Protein AF-C6LIP5-F1 (afdb_monomer_lite)

Foldseek 3Di:
DDDDDDDDDDDPPDDPPDDPQADPVRHGHPVRCCVCLVDPNSDDPVVNCVVPPDDDPVRDDPVRVVVVVVVVVVVVVCCVVPVDQDLVNVLVVQLVVVVVVDDDDPVVVVVNVVSNVVSVVVSVVPDD

Sequence (128 aa):
MEGDVLYHHGIKGQKWGIRRFQNKDGSLTAAGRKRRGEGADGGIHPDYQSAHGRKSIKSMSDSELRRRNDRLRMEREYAKLTARQSKGKKIIKTVIATAGTITAAESAYKTYSRVITKALDKIGNLKI

Secondary structure (DSSP, 8-state):
--------PPPTTPPTT--TTB-TTSPBPHHHHHHHT-STT-PPPHHHHHHHS---GGG--HHHHHHHHHHHHHHHHHHHHH----HHHHHHHHHHHHHHH----TTHHHHHHHHHHHHHHHHHTS--

Organism: NCBI:txid478749

pLDDT: mean 73.71, std 13.83, range [42.22, 96.69]

Structure (mmCIF, N/CA/C/O backbone):
data_AF-C6LIP5-F1
#
_entry.id   AF-C6LIP5-F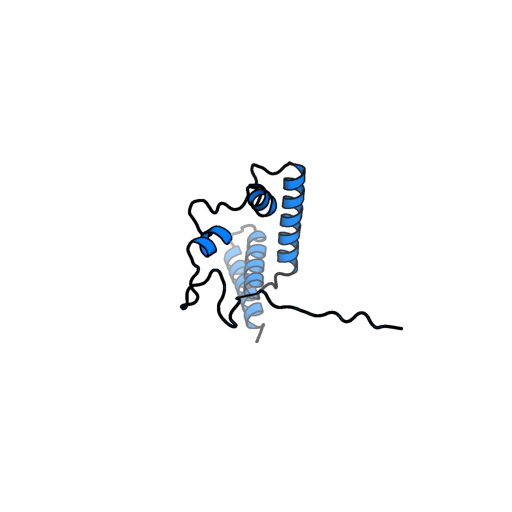1
#
loop_
_atom_site.group_PDB
_atom_site.id
_atom_site.type_symbol
_atom_site.label_atom_id
_atom_site.label_alt_id
_atom_site.label_comp_id
_atom_site.label_asym_id
_atom_site.label_entity_id
_atom_site.label_seq_id
_atom_site.pdbx_PDB_ins_code
_atom_site.Cartn_x
_atom_site.Cartn_y
_atom_site.Cartn_z
_atom_site.occupancy
_atom_site.B_iso_or_equiv
_atom_site.auth_seq_id
_atom_site.auth_comp_id
_atom_site.auth_asym_id
_atom_site.auth_atom_id
_atom_site.pdbx_PDB_model_num
ATOM 1 N N . MET A 1 1 ? -20.173 -3.008 -59.301 1.00 49.31 1 MET A N 1
ATOM 2 C CA . MET A 1 1 ? -19.563 -2.887 -57.962 1.00 49.31 1 MET A CA 1
ATOM 3 C C . MET A 1 1 ? -18.665 -4.089 -57.790 1.00 49.31 1 MET A C 1
ATOM 5 O O . MET A 1 1 ? -19.158 -5.174 -57.519 1.00 49.31 1 MET A O 1
ATOM 9 N N . GLU A 1 2 ? -17.386 -3.917 -58.093 1.00 59.03 2 GLU A N 1
ATOM 10 C CA . GLU A 1 2 ? -16.377 -4.963 -57.941 1.00 59.03 2 GLU A CA 1
ATOM 11 C C . GLU A 1 2 ? -15.926 -4.926 -56.478 1.00 59.03 2 GLU A C 1
ATOM 13 O O . GLU A 1 2 ? -15.515 -3.879 -55.979 1.00 59.03 2 GLU A O 1
ATOM 18 N N . GLY A 1 3 ? -16.192 -6.007 -55.746 1.00 65.50 3 GLY A N 1
ATOM 19 C CA . GLY A 1 3 ? -15.950 -6.075 -54.309 1.00 65.50 3 GLY A CA 1
ATOM 20 C C . GLY A 1 3 ? -14.471 -6.301 -54.038 1.00 65.50 3 GLY A C 1
ATOM 21 O O . GLY A 1 3 ? -13.922 -7.315 -54.462 1.00 65.50 3 GLY A O 1
ATOM 22 N N . ASP A 1 4 ? -13.846 -5.374 -53.321 1.00 74.00 4 ASP A N 1
ATOM 23 C CA . ASP A 1 4 ? -12.455 -5.496 -52.896 1.00 74.00 4 ASP A CA 1
ATOM 24 C C . ASP A 1 4 ? -12.343 -6.650 -51.884 1.00 74.00 4 ASP A C 1
ATOM 26 O O . ASP A 1 4 ? -12.819 -6.570 -50.748 1.00 74.00 4 ASP A O 1
ATOM 30 N N . VAL A 1 5 ? -11.787 -7.780 -52.322 1.00 76.50 5 VAL A N 1
ATOM 31 C CA . VAL A 1 5 ? -11.636 -8.988 -51.501 1.00 76.50 5 VAL A CA 1
ATOM 32 C C . VAL A 1 5 ? -10.300 -8.960 -50.766 1.00 76.50 5 VAL A C 1
ATOM 34 O O . VAL A 1 5 ? -9.227 -8.931 -51.368 1.00 76.50 5 VAL A O 1
ATOM 37 N N . LEU A 1 6 ? -10.362 -9.014 -49.434 1.00 81.06 6 LEU A N 1
ATOM 38 C CA . LEU A 1 6 ? -9.187 -9.054 -48.570 1.00 81.06 6 LEU A CA 1
ATOM 39 C C . LEU A 1 6 ? -8.592 -10.471 -48.534 1.00 81.06 6 LEU A C 1
ATOM 41 O O . LEU A 1 6 ? -9.083 -11.349 -47.824 1.00 81.06 6 LEU A O 1
ATOM 45 N N . TYR A 1 7 ? -7.506 -10.695 -49.275 1.00 79.75 7 TYR A N 1
ATOM 46 C CA . TYR A 1 7 ? -6.752 -11.949 -49.223 1.00 79.75 7 TYR A CA 1
ATOM 47 C C . TYR A 1 7 ? -5.675 -11.916 -48.133 1.00 79.75 7 TYR A C 1
ATOM 49 O O . TYR A 1 7 ? -4.771 -11.078 -48.145 1.00 79.75 7 TYR A O 1
ATOM 57 N N . HIS A 1 8 ? -5.711 -12.891 -47.222 1.00 71.69 8 HIS A N 1
ATOM 58 C CA . HIS A 1 8 ? -4.658 -13.095 -46.229 1.00 71.69 8 HIS A CA 1
ATOM 59 C C . HIS A 1 8 ? -3.639 -14.122 -46.727 1.00 71.69 8 HIS A C 1
ATOM 61 O O . HIS A 1 8 ? -3.930 -15.311 -46.836 1.00 71.69 8 HIS A O 1
ATOM 67 N N . HIS A 1 9 ? -2.418 -13.668 -46.997 1.00 80.12 9 HIS A N 1
ATOM 68 C CA . HIS A 1 9 ? -1.282 -14.536 -47.280 1.00 80.12 9 HIS A CA 1
ATOM 69 C C . HIS A 1 9 ? -0.490 -14.795 -45.994 1.00 80.12 9 HIS A C 1
ATOM 71 O O . HIS A 1 9 ? -0.194 -13.886 -45.219 1.00 80.12 9 HIS A O 1
ATOM 77 N N . GLY A 1 10 ? -0.151 -16.062 -45.755 1.00 77.06 10 GLY A N 1
ATOM 78 C CA . GLY A 1 10 ? 0.738 -16.437 -44.659 1.00 77.06 10 GLY A CA 1
ATOM 79 C C . GLY A 1 10 ? 2.180 -15.980 -44.903 1.00 77.06 10 GLY A C 1
ATOM 80 O O . GLY A 1 10 ? 2.572 -15.618 -46.012 1.00 77.06 10 GLY A O 1
ATOM 81 N N . ILE A 1 11 ? 3.011 -16.046 -43.864 1.00 76.19 11 ILE A N 1
ATOM 82 C CA . ILE A 1 11 ? 4.447 -15.767 -43.988 1.00 76.19 11 ILE A CA 1
ATOM 83 C C . ILE A 1 11 ? 5.102 -16.912 -44.773 1.00 76.19 11 ILE A C 1
ATOM 85 O O . ILE A 1 11 ? 5.096 -18.063 -44.328 1.00 76.19 11 ILE A O 1
ATOM 89 N N . LYS A 1 12 ? 5.685 -16.600 -45.936 1.00 79.12 12 LYS A N 1
ATOM 90 C CA . LYS A 1 12 ? 6.366 -17.576 -46.801 1.00 79.12 12 LYS A CA 1
ATOM 91 C C . LYS A 1 12 ? 7.439 -18.340 -46.006 1.00 79.12 12 LYS A C 1
ATOM 93 O O . LYS A 1 12 ? 8.353 -17.735 -45.453 1.00 79.12 12 LYS A O 1
ATOM 98 N N . GLY A 1 13 ? 7.312 -19.668 -45.939 1.00 73.88 13 GLY A N 1
ATOM 99 C CA . GLY A 1 13 ? 8.238 -20.560 -45.221 1.00 73.88 13 GLY A CA 1
ATOM 100 C C . GLY A 1 13 ? 7.893 -20.846 -43.750 1.00 73.88 13 GLY A C 1
ATOM 101 O O . GLY A 1 13 ? 8.605 -21.613 -43.100 1.00 73.88 13 GLY A O 1
ATOM 102 N N . GLN A 1 14 ? 6.807 -20.284 -43.212 1.00 78.56 14 GLN A N 1
ATOM 103 C CA . GLN A 1 14 ? 6.362 -20.544 -41.841 1.00 78.56 14 GLN A CA 1
ATOM 104 C C . GLN A 1 14 ? 5.619 -21.889 -41.745 1.00 78.56 14 GLN A C 1
ATOM 106 O O . GLN A 1 14 ? 4.588 -22.090 -42.383 1.00 78.56 14 GLN A O 1
ATOM 111 N N . LYS A 1 15 ? 6.122 -22.811 -40.915 1.00 74.94 15 LYS A N 1
ATOM 112 C CA . LYS A 1 15 ? 5.466 -24.099 -40.627 1.00 74.94 15 LYS A CA 1
ATOM 113 C C . LYS A 1 15 ? 4.462 -23.941 -39.480 1.00 74.94 15 LYS A C 1
ATOM 115 O O . LYS A 1 15 ? 4.745 -23.245 -38.500 1.00 74.94 15 LYS A O 1
ATOM 120 N N . TRP A 1 16 ? 3.303 -24.593 -39.589 1.00 74.25 16 TRP A N 1
ATOM 121 C CA . TRP A 1 16 ? 2.313 -24.651 -38.508 1.00 74.25 16 TRP A CA 1
ATOM 122 C C . TRP A 1 16 ? 2.933 -25.295 -37.260 1.00 74.25 16 TRP A C 1
ATOM 124 O O . TRP A 1 16 ? 3.698 -26.250 -37.361 1.00 74.25 16 TRP A O 1
ATOM 134 N N . GLY A 1 17 ? 2.651 -24.738 -36.082 1.00 74.38 17 GLY A N 1
ATOM 135 C CA . GLY A 1 17 ? 3.147 -25.255 -34.800 1.00 74.38 17 GLY A CA 1
ATOM 136 C C . GLY A 1 17 ? 4.619 -24.963 -34.465 1.00 74.38 17 GLY A C 1
ATOM 137 O O . GLY A 1 17 ? 5.009 -25.161 -33.319 1.00 74.38 17 GLY A O 1
ATOM 138 N N . ILE A 1 18 ? 5.437 -24.442 -35.392 1.00 74.62 18 ILE A N 1
ATOM 139 C CA . ILE A 1 18 ? 6.860 -24.141 -35.136 1.00 74.62 18 ILE A CA 1
ATOM 140 C C . ILE A 1 18 ? 7.052 -22.639 -34.928 1.00 74.62 18 ILE A C 1
ATOM 142 O O . ILE A 1 18 ? 6.893 -21.849 -35.857 1.00 74.62 18 ILE A O 1
ATOM 146 N N . ARG A 1 19 ? 7.438 -22.211 -33.722 1.00 82.25 19 ARG A N 1
ATOM 147 C CA . ARG A 1 19 ? 7.717 -20.790 -33.456 1.00 82.25 19 ARG A CA 1
ATOM 148 C C . ARG A 1 19 ? 9.158 -20.437 -33.830 1.00 82.25 19 ARG A C 1
ATOM 150 O O . ARG A 1 19 ? 10.091 -21.121 -33.434 1.00 82.25 19 ARG A O 1
ATOM 157 N N . ARG A 1 20 ? 9.350 -19.308 -34.528 1.00 80.31 20 ARG A N 1
ATOM 158 C CA . ARG A 1 20 ? 10.654 -18.843 -35.064 1.00 80.31 20 ARG A CA 1
ATOM 159 C C . ARG A 1 20 ? 11.778 -18.672 -34.029 1.00 80.31 20 ARG A C 1
ATOM 161 O O . ARG A 1 20 ? 12.941 -18.632 -34.410 1.00 80.31 20 ARG A O 1
ATOM 168 N N . PHE A 1 21 ? 11.446 -18.539 -32.745 1.00 86.69 21 PHE A N 1
ATOM 169 C CA . PHE A 1 21 ? 12.412 -18.316 -31.662 1.00 86.69 21 PHE A CA 1
ATOM 170 C C . PHE A 1 21 ? 12.273 -19.321 -30.515 1.00 86.69 21 PHE A C 1
ATOM 172 O O . PHE A 1 21 ? 12.682 -19.031 -29.391 1.00 86.69 21 PHE A O 1
ATOM 179 N N . GLN A 1 22 ? 11.677 -20.481 -30.790 1.00 87.94 22 GLN A N 1
ATOM 180 C CA . GLN A 1 22 ? 11.600 -21.583 -29.840 1.00 87.94 22 GLN A CA 1
ATOM 181 C C . GLN A 1 22 ? 12.257 -22.827 -30.425 1.00 87.94 22 GLN A C 1
ATOM 183 O O . GLN A 1 22 ? 12.172 -23.091 -31.624 1.00 87.94 22 GLN A O 1
ATOM 188 N N . ASN A 1 23 ? 12.922 -23.570 -29.556 1.00 84.75 23 ASN A N 1
ATOM 189 C CA . ASN A 1 23 ? 13.398 -24.914 -29.812 1.00 84.75 23 ASN A CA 1
ATOM 190 C C . ASN A 1 23 ? 12.199 -25.883 -29.855 1.00 84.75 23 ASN A C 1
ATOM 192 O O . ASN A 1 23 ? 11.079 -25.543 -29.467 1.00 84.75 23 ASN A O 1
ATOM 196 N N . LYS A 1 24 ? 12.423 -27.112 -30.335 1.00 81.88 24 LYS A N 1
ATOM 197 C CA . LYS A 1 24 ? 11.368 -28.137 -30.469 1.00 81.88 24 LYS A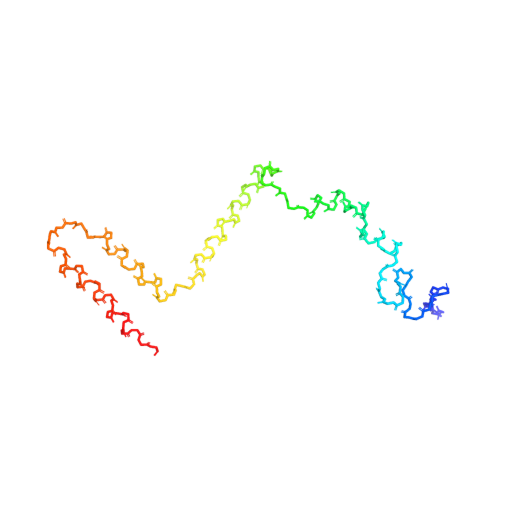 CA 1
ATOM 198 C C . LYS A 1 24 ? 10.736 -28.537 -29.126 1.00 81.88 24 LYS A C 1
ATOM 200 O O . LYS A 1 24 ? 9.590 -28.966 -29.099 1.00 81.88 24 LYS A O 1
ATOM 205 N N . ASP A 1 25 ? 11.475 -28.370 -28.036 1.00 84.69 25 ASP A N 1
ATOM 206 C CA . ASP A 1 25 ? 11.038 -28.586 -26.652 1.00 84.69 25 ASP A CA 1
ATOM 207 C C . ASP A 1 25 ? 10.223 -27.406 -26.072 1.00 84.69 25 ASP A C 1
ATOM 209 O O . ASP A 1 25 ? 9.783 -27.463 -24.928 1.00 84.69 25 ASP A O 1
ATOM 213 N N . GLY A 1 26 ? 10.022 -26.328 -26.841 1.00 81.50 26 GLY A N 1
ATOM 214 C CA . GLY A 1 26 ? 9.314 -25.119 -26.413 1.00 81.50 26 GLY A CA 1
ATOM 215 C C . GLY A 1 26 ? 10.181 -24.092 -25.675 1.00 81.50 26 GLY A C 1
ATOM 216 O O . GLY A 1 26 ? 9.718 -22.972 -25.441 1.00 81.50 26 GLY A O 1
ATOM 217 N N . SER A 1 27 ? 11.439 -24.417 -25.355 1.00 86.12 27 SER A N 1
ATOM 218 C CA . SER A 1 27 ? 12.390 -23.465 -24.773 1.00 86.12 27 SER A CA 1
ATOM 219 C C . SER A 1 27 ? 12.777 -22.378 -25.783 1.00 86.12 27 SER A C 1
ATOM 221 O O . SER A 1 27 ? 12.641 -22.549 -26.994 1.00 86.12 27 SER A O 1
ATOM 223 N N . LEU A 1 28 ? 13.238 -21.215 -25.317 1.00 86.31 28 LEU A N 1
ATOM 224 C CA . LEU A 1 28 ? 13.621 -20.116 -26.208 1.00 86.31 28 LEU A CA 1
ATOM 225 C C . LEU A 1 28 ? 15.008 -20.343 -26.817 1.00 86.31 28 LEU A C 1
ATOM 227 O O . LEU A 1 28 ? 15.961 -20.700 -26.124 1.00 86.31 28 LEU A O 1
ATOM 231 N N . THR A 1 29 ? 15.153 -20.028 -28.105 1.00 88.56 29 THR A N 1
ATOM 232 C CA . THR A 1 29 ? 16.479 -19.954 -28.736 1.00 88.56 29 THR A CA 1
ATOM 233 C C . THR A 1 29 ? 17.289 -18.804 -28.127 1.00 88.56 29 THR A C 1
ATOM 235 O O . THR A 1 29 ? 16.732 -17.889 -27.518 1.00 88.56 29 THR A O 1
ATOM 238 N N . ALA A 1 30 ? 18.613 -18.778 -28.313 1.00 83.69 30 ALA A N 1
ATOM 239 C CA . ALA A 1 30 ? 19.446 -17.657 -27.852 1.00 83.69 30 ALA A CA 1
ATOM 240 C C . ALA A 1 30 ? 18.962 -16.297 -28.403 1.00 83.69 30 ALA A C 1
ATOM 242 O O . ALA A 1 30 ? 18.865 -15.319 -27.662 1.00 83.69 30 ALA A O 1
ATOM 243 N N . ALA A 1 31 ? 18.555 -16.256 -29.677 1.00 82.38 31 ALA A N 1
ATOM 244 C CA . ALA A 1 31 ? 17.932 -15.080 -30.283 1.00 82.38 31 ALA A CA 1
ATOM 245 C C . ALA A 1 31 ? 16.557 -14.752 -29.667 1.00 82.38 31 ALA A C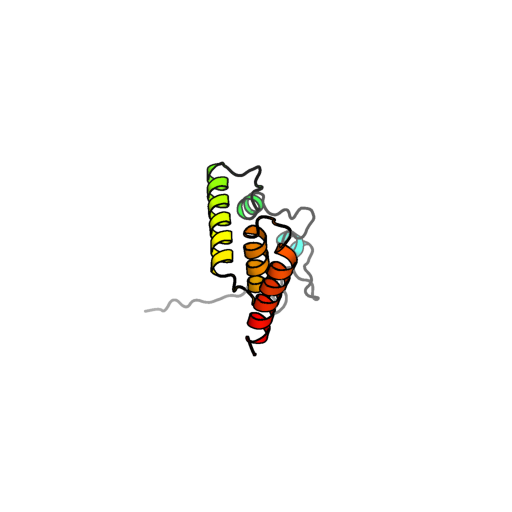 1
ATOM 247 O O . ALA A 1 31 ? 16.218 -13.579 -29.510 1.00 82.38 31 ALA A O 1
ATOM 248 N N . GLY A 1 32 ? 15.776 -15.773 -29.293 1.00 84.19 32 GLY A N 1
ATOM 249 C CA . GLY A 1 32 ? 14.508 -15.619 -28.577 1.00 84.19 32 GLY A CA 1
ATOM 250 C C . GLY A 1 32 ? 14.671 -15.013 -27.189 1.00 84.19 32 GLY A C 1
ATOM 251 O O . GLY A 1 32 ? 13.958 -14.067 -26.857 1.00 84.19 32 GLY A O 1
ATOM 252 N N . ARG A 1 33 ? 15.655 -15.491 -26.421 1.00 83.06 33 ARG A N 1
ATOM 253 C CA . ARG A 1 33 ? 16.015 -14.926 -25.113 1.00 83.06 33 ARG A CA 1
ATOM 254 C C . ARG A 1 33 ? 16.460 -13.473 -25.239 1.00 83.06 33 ARG A C 1
ATOM 256 O O . ARG A 1 33 ? 15.931 -12.617 -24.539 1.00 83.06 33 ARG A O 1
ATOM 263 N N . LYS A 1 34 ? 17.330 -13.161 -26.209 1.00 80.50 34 LYS A N 1
ATOM 264 C CA . LYS A 1 34 ? 17.775 -11.781 -26.472 1.00 80.50 34 LYS A CA 1
ATOM 265 C C . LYS A 1 34 ? 16.607 -10.849 -26.814 1.00 80.50 34 LYS A C 1
ATOM 267 O O . LYS A 1 34 ? 16.554 -9.732 -26.320 1.00 80.50 34 LYS A O 1
ATOM 272 N N . ARG A 1 35 ? 15.640 -11.313 -27.615 1.00 75.69 35 ARG A N 1
ATOM 273 C CA . ARG A 1 35 ? 14.430 -10.538 -27.951 1.00 75.69 35 ARG A CA 1
ATOM 274 C C . ARG A 1 35 ? 13.484 -10.325 -26.773 1.00 75.69 35 ARG A C 1
ATOM 276 O O . ARG A 1 35 ? 12.810 -9.304 -26.746 1.00 75.69 35 ARG A O 1
ATOM 283 N N . ARG A 1 36 ? 13.402 -11.275 -25.838 1.00 77.31 36 ARG A N 1
ATOM 284 C CA . ARG A 1 36 ? 12.596 -11.130 -24.615 1.00 77.31 36 ARG A CA 1
ATOM 285 C C . ARG A 1 36 ? 13.285 -10.333 -23.508 1.00 77.31 36 ARG A C 1
ATOM 287 O O . ARG A 1 36 ? 12.647 -10.061 -22.500 1.00 77.31 36 ARG A O 1
ATOM 294 N N . GLY A 1 37 ? 14.552 -9.963 -23.687 1.00 70.62 37 GLY A N 1
ATOM 295 C CA . GLY A 1 37 ? 15.347 -9.343 -22.627 1.00 70.62 37 GLY A CA 1
ATOM 296 C C . GLY A 1 37 ? 15.790 -10.336 -21.545 1.00 70.62 37 GLY A C 1
ATOM 297 O O . GLY A 1 37 ? 16.193 -9.931 -20.468 1.00 70.62 37 GLY A O 1
ATOM 298 N N . GLU A 1 38 ? 15.753 -11.643 -21.814 1.00 66.38 38 GLU A N 1
ATOM 299 C CA . GLU A 1 38 ? 16.148 -12.702 -20.868 1.00 66.38 38 GLU A CA 1
ATOM 300 C C . GLU A 1 38 ? 17.654 -13.045 -20.978 1.00 66.38 38 GLU A C 1
A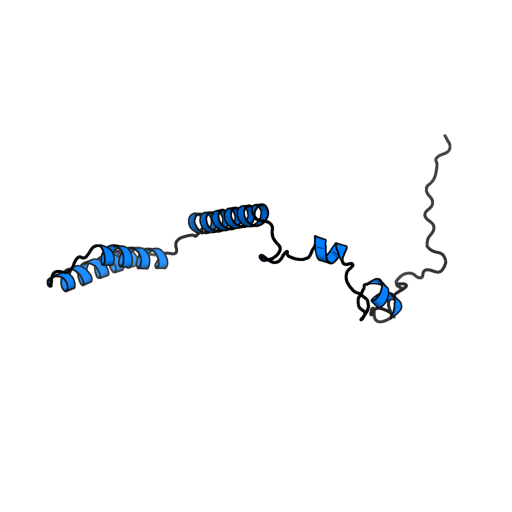TOM 302 O O . GLU A 1 38 ? 18.048 -14.212 -20.989 1.00 66.38 38 GLU A O 1
ATOM 307 N N . GLY A 1 39 ? 18.515 -12.033 -21.127 1.00 61.72 39 GLY A N 1
ATOM 308 C CA . GLY A 1 39 ? 19.976 -12.175 -21.224 1.00 61.72 39 GLY A CA 1
ATOM 309 C C . GLY A 1 39 ? 20.712 -11.136 -20.372 1.00 61.72 39 GLY A C 1
ATOM 310 O O . GLY A 1 39 ? 20.083 -10.204 -19.884 1.00 61.72 39 GLY A O 1
ATOM 311 N N . ALA A 1 40 ? 22.034 -11.276 -20.208 1.00 56.03 40 ALA A N 1
ATOM 312 C CA . ALA A 1 40 ? 22.860 -10.369 -19.390 1.00 56.03 40 ALA A CA 1
ATOM 313 C C . ALA A 1 40 ? 22.742 -8.885 -19.805 1.00 56.03 40 ALA A C 1
ATOM 315 O O . ALA A 1 40 ? 22.787 -8.001 -18.957 1.00 56.03 40 ALA A O 1
ATOM 316 N N . ASP A 1 41 ? 22.488 -8.637 -21.094 1.00 56.88 41 ASP A N 1
ATOM 317 C CA . ASP A 1 41 ? 22.325 -7.302 -21.689 1.00 56.88 41 ASP A CA 1
ATOM 318 C C . ASP A 1 41 ? 20.841 -6.927 -21.887 1.00 56.88 41 ASP A C 1
ATOM 320 O O . ASP A 1 41 ? 20.511 -5.890 -22.459 1.00 56.88 41 ASP A O 1
ATOM 324 N N . GLY A 1 42 ? 19.922 -7.794 -21.447 1.00 56.09 42 GLY A N 1
ATOM 325 C CA . GLY A 1 42 ? 18.468 -7.657 -21.553 1.00 56.09 42 GLY A CA 1
ATOM 326 C C . GLY A 1 42 ? 17.879 -6.716 -20.506 1.00 56.09 42 GLY A C 1
ATOM 327 O O . GLY A 1 42 ? 16.835 -6.994 -19.921 1.00 56.09 42 GLY A O 1
ATOM 328 N N . GLY A 1 43 ? 18.568 -5.609 -20.241 1.00 64.12 43 GLY A N 1
ATOM 329 C CA . GLY A 1 43 ? 18.082 -4.583 -19.338 1.00 64.12 43 GLY A CA 1
ATOM 330 C C . GLY A 1 43 ? 16.750 -4.037 -19.839 1.00 64.12 43 GLY A C 1
ATOM 331 O O . GLY A 1 43 ? 16.623 -3.605 -20.984 1.00 64.12 43 GLY A O 1
ATOM 332 N N . ILE A 1 44 ? 15.747 -4.046 -18.966 1.00 66.69 44 ILE A N 1
ATOM 333 C CA . ILE A 1 44 ? 14.516 -3.281 -19.155 1.00 66.69 44 ILE A CA 1
ATOM 334 C C . ILE A 1 44 ? 14.9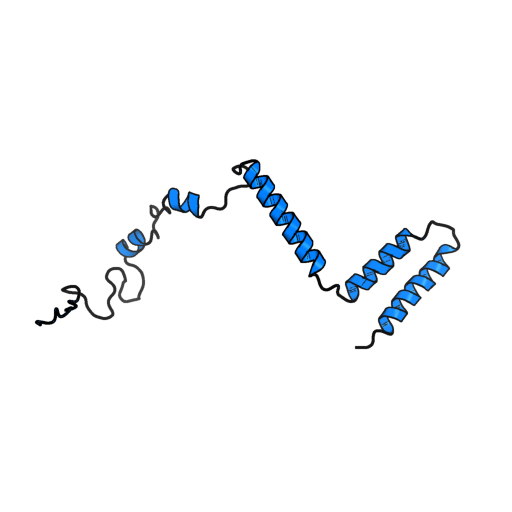25 -1.841 -19.492 1.00 66.69 44 ILE A C 1
ATOM 336 O O . ILE A 1 44 ? 15.702 -1.257 -18.733 1.00 66.69 44 ILE A O 1
ATOM 340 N N . HIS A 1 45 ? 14.425 -1.287 -20.605 1.00 72.50 45 HIS A N 1
ATOM 341 C CA . HIS A 1 45 ? 14.757 0.076 -21.037 1.00 72.50 45 HIS A CA 1
ATOM 342 C C . HIS A 1 45 ? 14.598 1.052 -19.854 1.00 72.50 45 HIS A C 1
ATOM 344 O O . HIS A 1 45 ? 13.605 0.935 -19.126 1.00 72.50 45 HIS A O 1
ATOM 350 N N . PRO A 1 46 ? 15.533 1.992 -19.626 1.00 72.12 46 PRO A N 1
ATOM 351 C CA . PRO A 1 46 ? 15.481 2.909 -18.484 1.00 72.12 46 PRO A CA 1
ATOM 352 C C . PRO A 1 46 ? 14.136 3.639 -18.370 1.00 72.12 46 PRO A C 1
ATOM 354 O O . PRO A 1 46 ? 13.625 3.812 -17.263 1.00 72.12 46 PRO A O 1
ATOM 357 N N . ASP A 1 47 ? 13.497 3.964 -19.494 1.00 76.88 47 ASP A N 1
ATOM 358 C CA . ASP A 1 47 ? 12.164 4.580 -19.500 1.00 76.88 47 ASP A CA 1
ATOM 359 C C . ASP A 1 47 ? 11.083 3.645 -18.942 1.00 76.88 47 ASP A C 1
ATOM 361 O O . ASP A 1 47 ? 10.210 4.080 -18.193 1.00 76.88 47 ASP A O 1
ATOM 365 N N . TYR A 1 48 ? 11.159 2.342 -19.232 1.00 75.25 48 TYR A N 1
ATOM 366 C CA . TYR A 1 48 ? 10.236 1.352 -18.674 1.00 75.25 48 TYR A CA 1
ATOM 367 C C . TYR A 1 48 ? 10.484 1.160 -17.174 1.00 75.25 48 TYR A C 1
ATOM 369 O O . TYR A 1 48 ? 9.530 1.080 -16.400 1.00 75.25 48 TYR A O 1
ATOM 377 N N . GLN A 1 49 ? 11.746 1.149 -16.729 1.00 71.38 49 GLN A N 1
ATOM 378 C CA . GLN A 1 49 ? 12.064 1.128 -15.295 1.00 71.38 49 GLN A CA 1
ATOM 379 C C . GLN A 1 49 ? 11.598 2.403 -14.589 1.00 71.38 49 GLN A C 1
ATOM 381 O O . GLN A 1 49 ? 11.194 2.346 -13.436 1.00 71.38 49 GLN A O 1
ATOM 386 N N . SER A 1 50 ? 11.609 3.546 -15.268 1.00 69.94 50 SER A N 1
ATOM 387 C CA . SER A 1 50 ? 11.159 4.821 -14.703 1.00 69.94 50 SER A CA 1
ATOM 388 C C . SER A 1 50 ? 9.633 4.906 -14.615 1.00 69.94 50 SER A C 1
ATOM 390 O O . SER A 1 50 ? 9.099 5.427 -13.637 1.00 69.94 50 SER A O 1
ATOM 392 N N . ALA A 1 51 ? 8.926 4.359 -15.607 1.00 74.69 51 ALA A N 1
ATOM 393 C CA . ALA A 1 51 ? 7.465 4.326 -15.647 1.00 74.69 51 ALA A CA 1
ATOM 394 C C . ALA A 1 51 ? 6.859 3.260 -14.716 1.00 74.69 51 ALA A C 1
ATOM 396 O O . ALA A 1 51 ? 5.826 3.497 -14.090 1.00 74.69 51 ALA A O 1
ATOM 397 N N . HIS A 1 52 ? 7.499 2.093 -14.605 1.00 72.69 52 HIS A N 1
ATOM 398 C CA . HIS A 1 52 ? 7.001 0.959 -13.816 1.00 72.69 52 HIS A CA 1
ATOM 399 C C . HIS A 1 52 ? 7.771 0.719 -12.513 1.00 72.69 52 HIS A C 1
ATOM 401 O O . HIS A 1 52 ? 7.354 -0.090 -11.679 1.00 72.69 52 HIS A O 1
ATOM 407 N N . GLY A 1 53 ? 8.874 1.429 -12.297 1.00 72.88 53 GLY A N 1
ATOM 408 C CA . GLY A 1 53 ? 9.621 1.411 -11.050 1.00 72.88 53 GLY A CA 1
ATOM 409 C C . GLY A 1 53 ? 8.861 2.148 -9.962 1.00 72.88 53 GLY A C 1
ATOM 410 O O . GLY A 1 53 ? 8.368 3.264 -10.130 1.00 72.88 53 GLY A O 1
ATOM 411 N N . ARG A 1 54 ? 8.769 1.528 -8.788 1.00 71.50 54 ARG A N 1
ATOM 412 C CA . ARG A 1 54 ? 8.205 2.198 -7.617 1.00 71.50 54 ARG A CA 1
ATOM 413 C C . ARG A 1 54 ? 9.157 3.330 -7.231 1.00 71.50 54 ARG A C 1
ATOM 415 O O . ARG A 1 54 ? 10.267 3.052 -6.786 1.00 71.50 54 ARG A O 1
ATOM 422 N N . LYS A 1 55 ? 8.718 4.589 -7.349 1.00 78.38 55 LYS A N 1
ATOM 423 C CA . LYS A 1 55 ? 9.481 5.731 -6.820 1.00 78.38 55 LYS A CA 1
ATOM 424 C C . LYS A 1 55 ? 9.801 5.486 -5.344 1.00 78.38 55 LYS A C 1
ATOM 426 O O . LYS A 1 55 ? 8.901 5.202 -4.542 1.00 78.38 55 LYS A O 1
ATOM 431 N N . SER A 1 56 ? 11.084 5.580 -5.002 1.00 81.56 56 SER A N 1
ATOM 432 C CA . SER A 1 56 ? 11.535 5.557 -3.614 1.00 81.56 56 SER A CA 1
ATOM 433 C C . SER A 1 56 ? 10.975 6.779 -2.897 1.00 81.56 56 SER A C 1
ATOM 435 O O . SER A 1 56 ? 10.905 7.854 -3.481 1.00 81.56 56 SER A O 1
ATOM 437 N N . ILE A 1 57 ? 10.612 6.646 -1.621 1.00 81.50 57 ILE A N 1
ATOM 438 C CA . ILE A 1 57 ? 10.115 7.772 -0.807 1.00 81.50 57 ILE A CA 1
ATOM 439 C C . ILE A 1 57 ? 11.103 8.950 -0.850 1.00 81.50 57 ILE A C 1
ATOM 441 O O . ILE A 1 57 ? 10.682 10.099 -0.899 1.00 81.50 57 ILE A O 1
ATOM 445 N N . LYS A 1 58 ? 12.409 8.653 -0.908 1.00 84.31 58 LYS A N 1
ATOM 446 C CA . LYS A 1 58 ? 13.491 9.648 -0.962 1.00 84.31 58 LYS A CA 1
ATOM 447 C C . LYS A 1 58 ? 13.553 10.436 -2.276 1.00 84.31 58 LYS A C 1
ATOM 449 O O . LYS A 1 58 ? 14.174 11.486 -2.305 1.00 84.31 58 LYS A O 1
ATOM 454 N N . SER A 1 59 ? 12.952 9.926 -3.351 1.00 84.25 59 SER A N 1
ATOM 455 C CA . SER A 1 59 ? 12.936 10.562 -4.673 1.00 84.25 59 SER A CA 1
ATOM 456 C C . SER A 1 59 ? 11.562 11.143 -5.036 1.00 84.25 59 SER A C 1
ATOM 458 O O . SER A 1 59 ? 11.342 11.494 -6.193 1.00 84.25 59 SER A O 1
ATOM 460 N N . MET A 1 60 ? 10.608 11.170 -4.096 1.00 87.38 60 MET A N 1
ATOM 461 C CA . MET A 1 60 ? 9.275 11.746 -4.307 1.00 87.38 60 MET A CA 1
ATOM 462 C C . MET A 1 60 ? 9.290 13.248 -4.005 1.00 87.38 60 MET A C 1
ATOM 464 O O . MET A 1 60 ? 9.945 13.676 -3.059 1.00 87.38 60 MET A O 1
ATOM 468 N N . SER A 1 61 ? 8.538 14.044 -4.771 1.00 92.31 61 SER A N 1
ATOM 469 C CA . SER A 1 61 ? 8.360 15.471 -4.451 1.00 92.31 61 SER A CA 1
ATOM 470 C C . SER A 1 61 ? 7.408 15.675 -3.266 1.00 92.31 61 SER A C 1
ATOM 472 O O . SER A 1 61 ? 6.568 14.819 -2.979 1.00 92.31 61 SER A O 1
ATOM 474 N N . ASP A 1 62 ? 7.459 16.841 -2.617 1.00 94.06 62 ASP A N 1
ATOM 475 C CA . ASP A 1 62 ? 6.592 17.171 -1.472 1.00 94.06 62 ASP A CA 1
ATOM 476 C C . ASP A 1 62 ? 5.100 16.984 -1.775 1.00 94.06 62 ASP A C 1
ATOM 478 O O . ASP A 1 62 ? 4.334 16.480 -0.951 1.00 94.06 62 ASP A O 1
ATOM 482 N N . SER A 1 63 ? 4.675 17.341 -2.990 1.00 92.19 63 SER A N 1
ATOM 483 C CA . SER A 1 63 ? 3.291 17.141 -3.428 1.00 92.19 63 SER A CA 1
ATOM 484 C C . SER A 1 63 ? 2.923 15.656 -3.537 1.00 92.19 63 SER A C 1
ATOM 486 O O . SER A 1 63 ? 1.811 15.261 -3.183 1.00 92.19 63 SER A O 1
ATOM 488 N N . GLU A 1 64 ? 3.854 14.815 -3.996 1.00 89.69 64 GLU A N 1
ATOM 489 C CA . GLU A 1 64 ? 3.659 13.370 -4.096 1.00 89.69 64 GLU A CA 1
ATOM 490 C C . GLU A 1 64 ? 3.620 12.717 -2.708 1.00 89.69 64 GLU A C 1
ATOM 492 O O . GLU A 1 64 ? 2.798 11.828 -2.475 1.00 89.69 64 GLU A O 1
ATOM 497 N N . LEU A 1 65 ? 4.457 13.177 -1.774 1.00 93.50 65 LEU A N 1
ATOM 498 C CA . LEU A 1 65 ? 4.452 12.714 -0.385 1.00 93.50 65 LEU A CA 1
ATOM 499 C C . LEU A 1 65 ? 3.139 13.059 0.322 1.00 93.50 65 LEU A C 1
ATOM 501 O O . LEU A 1 65 ? 2.560 12.193 0.977 1.00 93.50 65 LEU A O 1
ATOM 505 N N . ARG A 1 66 ? 2.620 14.280 0.138 1.00 95.19 66 ARG A N 1
ATOM 506 C CA . ARG A 1 66 ? 1.308 14.683 0.675 1.00 95.19 66 ARG A CA 1
ATOM 507 C C . ARG A 1 66 ? 0.185 13.797 0.141 1.00 95.19 66 ARG A C 1
ATOM 509 O O . ARG A 1 66 ? -0.515 13.181 0.939 1.00 95.19 66 ARG A O 1
ATOM 516 N N . ARG A 1 67 ? 0.106 13.606 -1.185 1.00 94.56 67 ARG A N 1
ATOM 517 C CA . ARG A 1 67 ? -0.870 12.688 -1.809 1.00 94.56 67 ARG A CA 1
ATOM 518 C C . ARG A 1 67 ? -0.785 11.274 -1.231 1.00 94.56 67 ARG A C 1
ATOM 520 O O . ARG A 1 67 ? -1.804 10.626 -0.998 1.00 94.56 67 ARG A O 1
ATOM 527 N N . ARG A 1 68 ? 0.432 10.782 -0.984 1.00 93.44 68 ARG A N 1
ATOM 528 C CA . ARG A 1 68 ? 0.649 9.453 -0.402 1.00 93.44 68 ARG A CA 1
ATOM 529 C C . ARG A 1 68 ? 0.213 9.377 1.058 1.00 93.44 68 ARG A C 1
ATOM 531 O O . ARG A 1 68 ? -0.398 8.382 1.439 1.00 93.44 68 ARG A O 1
ATOM 538 N N . ASN A 1 69 ? 0.489 10.405 1.854 1.00 95.75 69 ASN A N 1
ATOM 539 C CA . ASN A 1 69 ? 0.027 10.494 3.238 1.00 95.75 69 ASN A CA 1
ATOM 540 C C . ASN A 1 69 ? -1.499 10.549 3.318 1.00 95.75 69 ASN A C 1
ATOM 542 O O . ASN A 1 69 ? -2.084 9.829 4.125 1.00 95.75 69 ASN A O 1
ATOM 546 N N . ASP A 1 70 ? -2.142 11.333 2.453 1.00 96.69 70 ASP A N 1
ATOM 547 C CA . ASP A 1 70 ? -3.601 11.401 2.376 1.00 96.69 70 ASP A CA 1
ATOM 548 C C . ASP A 1 70 ? -4.204 10.045 2.025 1.00 96.69 70 ASP A C 1
ATOM 550 O O . ASP A 1 70 ? -5.117 9.581 2.709 1.00 96.69 70 ASP A O 1
ATOM 554 N N . ARG A 1 71 ? -3.629 9.347 1.037 1.00 96.06 71 ARG A N 1
ATOM 555 C CA . ARG A 1 71 ? -4.046 7.985 0.695 1.00 96.06 71 ARG A CA 1
ATOM 556 C C . ARG A 1 71 ? -3.914 7.032 1.883 1.00 96.06 71 ARG A C 1
ATOM 558 O O . ARG A 1 71 ? -4.872 6.348 2.222 1.00 96.06 71 ARG A O 1
ATOM 565 N N . LEU A 1 72 ? -2.760 7.021 2.552 1.00 96.31 72 LEU A N 1
ATOM 566 C CA . LEU A 1 72 ? -2.521 6.163 3.719 1.00 96.31 72 LEU A CA 1
ATOM 567 C C . LEU A 1 72 ? -3.469 6.480 4.882 1.00 96.31 72 LEU A C 1
ATOM 569 O O . LEU A 1 72 ? -3.891 5.578 5.606 1.00 96.31 72 LEU A O 1
ATOM 573 N N . ARG A 1 73 ? -3.805 7.757 5.083 1.00 96.50 73 ARG A N 1
ATOM 574 C CA . ARG A 1 73 ? -4.782 8.180 6.088 1.00 96.50 73 ARG A CA 1
ATOM 575 C C . ARG A 1 73 ? -6.169 7.630 5.759 1.00 96.50 73 ARG A C 1
ATOM 577 O O . ARG A 1 73 ? -6.763 7.000 6.632 1.00 96.50 73 ARG A O 1
ATOM 584 N N . MET A 1 74 ? -6.627 7.792 4.517 1.00 96.38 74 MET A N 1
ATOM 585 C CA . MET A 1 74 ? -7.913 7.258 4.055 1.00 96.38 74 MET A CA 1
ATOM 586 C C . MET A 1 74 ? -7.964 5.730 4.146 1.00 96.38 74 MET A C 1
ATOM 588 O O . MET A 1 74 ? -8.947 5.182 4.629 1.00 96.38 74 MET A O 1
ATOM 592 N N . GLU A 1 75 ? -6.893 5.028 3.765 1.00 94.88 75 GLU A N 1
ATOM 593 C CA . GLU A 1 75 ? -6.800 3.567 3.893 1.00 94.88 75 GLU A CA 1
ATOM 594 C C . GLU A 1 75 ? -6.938 3.121 5.356 1.00 94.88 75 GLU A C 1
ATOM 596 O O . GLU A 1 75 ? -7.683 2.191 5.666 1.00 94.88 75 GLU A O 1
ATOM 601 N N . ARG A 1 76 ? -6.256 3.806 6.283 1.00 95.38 76 ARG A N 1
ATOM 602 C CA . ARG A 1 76 ? -6.369 3.524 7.722 1.00 95.38 76 ARG A CA 1
ATOM 603 C C . ARG A 1 76 ? -7.773 3.791 8.247 1.00 95.38 76 ARG A C 1
ATOM 605 O O . ARG A 1 76 ? -8.254 3.034 9.085 1.00 95.38 76 ARG A O 1
ATOM 612 N N . GLU A 1 77 ? -8.399 4.876 7.814 1.00 92.69 77 GLU A N 1
ATOM 613 C CA . GLU A 1 77 ? -9.757 5.230 8.212 1.00 92.69 77 GLU A CA 1
ATOM 614 C C . GLU A 1 77 ? -10.768 4.211 7.693 1.00 92.69 77 GLU A C 1
ATOM 616 O O . GLU A 1 77 ? -11.514 3.634 8.482 1.00 92.69 77 GLU A O 1
ATOM 621 N N . TYR A 1 78 ? -10.708 3.890 6.402 1.00 92.56 78 TYR A N 1
ATOM 622 C CA . TYR A 1 78 ? -11.539 2.864 5.792 1.00 92.56 78 TYR A CA 1
ATOM 623 C C . TYR A 1 78 ? -11.360 1.517 6.491 1.00 92.56 78 TYR A C 1
ATOM 625 O O . TYR A 1 78 ? -12.343 0.893 6.884 1.00 92.56 78 TYR A O 1
ATOM 633 N N . ALA A 1 79 ? -10.118 1.089 6.739 1.00 90.88 79 ALA A N 1
ATOM 634 C CA . ALA A 1 79 ? -9.842 -0.144 7.466 1.00 90.88 79 ALA A CA 1
ATOM 635 C C . ALA A 1 79 ? -10.422 -0.121 8.889 1.00 90.88 79 ALA A C 1
ATOM 637 O O . ALA A 1 79 ? -10.926 -1.136 9.354 1.00 90.88 79 ALA A O 1
ATOM 638 N N . LYS A 1 80 ? -10.397 1.018 9.592 1.00 88.25 80 LYS A N 1
ATOM 639 C CA . LYS A 1 80 ? -11.023 1.151 10.920 1.00 88.25 80 LYS A CA 1
ATOM 640 C C . LYS A 1 80 ? -12.548 1.068 10.858 1.00 88.25 80 LYS A C 1
ATOM 642 O O . LYS A 1 80 ? -13.131 0.412 11.718 1.00 88.25 80 LYS A O 1
ATOM 647 N N . LEU A 1 81 ? -13.169 1.732 9.883 1.00 84.50 81 LEU A N 1
ATOM 648 C CA . LEU A 1 81 ? -14.624 1.778 9.714 1.00 84.50 81 LEU A CA 1
ATOM 649 C C . LEU A 1 81 ? -15.189 0.434 9.247 1.00 84.50 81 LEU A C 1
ATOM 651 O O . LEU A 1 81 ? -16.242 0.007 9.710 1.00 84.50 81 LEU A O 1
ATOM 655 N N . THR A 1 82 ? -14.466 -0.258 8.369 1.00 82.62 82 THR A N 1
ATOM 656 C CA . THR A 1 82 ? -14.873 -1.558 7.818 1.00 82.62 82 THR A CA 1
ATOM 657 C C . THR A 1 82 ? -14.400 -2.747 8.647 1.00 82.62 82 THR A C 1
ATOM 659 O O . THR A 1 82 ? -14.912 -3.855 8.477 1.00 82.62 82 THR A O 1
ATOM 662 N N . ALA A 1 83 ? -13.461 -2.551 9.580 1.00 82.44 83 ALA A N 1
ATOM 663 C CA . ALA A 1 83 ? -13.035 -3.606 10.487 1.00 82.44 83 ALA A CA 1
ATOM 664 C C . ALA A 1 83 ? -14.213 -4.072 11.348 1.00 82.44 83 ALA A C 1
ATOM 666 O O . ALA A 1 83 ? -14.578 -3.449 12.350 1.00 82.44 83 ALA A O 1
ATOM 667 N N . ARG A 1 84 ? -14.756 -5.245 11.006 1.00 75.38 84 ARG A N 1
ATOM 668 C CA . ARG A 1 84 ? -15.723 -5.951 11.845 1.00 75.38 84 ARG A CA 1
ATOM 669 C C . ARG A 1 84 ? -15.082 -6.214 13.204 1.00 75.38 84 ARG A C 1
ATOM 671 O O . ARG A 1 84 ? -14.159 -7.020 13.323 1.00 75.38 84 ARG A O 1
ATOM 678 N N . GLN A 1 85 ? -15.561 -5.535 14.245 1.00 68.75 85 GLN A N 1
ATOM 679 C CA . GLN A 1 85 ? -15.072 -5.779 15.598 1.00 68.75 85 GLN A CA 1
ATOM 680 C C . GLN A 1 85 ? -15.470 -7.190 16.026 1.00 68.75 85 GLN A C 1
ATOM 682 O O . GLN A 1 85 ? -16.645 -7.465 16.279 1.00 68.75 85 GLN A O 1
ATOM 687 N N . SER A 1 86 ? -14.485 -8.086 16.093 1.00 75.62 86 SER A N 1
ATOM 688 C CA . SER A 1 86 ? -14.683 -9.434 16.616 1.00 75.62 86 SER A CA 1
ATOM 689 C C . SER A 1 86 ? -15.161 -9.372 18.069 1.00 75.62 86 SER A C 1
ATOM 691 O O . SER A 1 86 ? -14.842 -8.429 18.802 1.00 75.62 86 SER A O 1
ATOM 693 N N . LYS A 1 87 ? -15.927 -10.388 18.496 1.00 71.69 87 LYS A N 1
ATOM 694 C CA . LYS A 1 87 ? -16.432 -10.495 19.875 1.00 71.69 87 LYS A CA 1
ATOM 695 C C . LYS A 1 87 ? -15.282 -10.319 20.889 1.00 71.69 87 LYS A C 1
ATOM 697 O O . LYS A 1 87 ? -15.394 -9.484 21.777 1.00 71.69 87 LYS A O 1
ATOM 702 N N . GLY A 1 88 ? -14.128 -10.961 20.661 1.00 72.44 88 GLY A N 1
ATOM 703 C CA . GLY A 1 88 ? -12.909 -10.813 21.478 1.00 72.44 88 GLY A CA 1
ATOM 704 C C . GLY A 1 88 ? -12.353 -9.385 21.569 1.00 72.44 88 GLY A C 1
ATOM 705 O O . GLY A 1 88 ? -12.003 -8.920 22.652 1.00 72.44 88 GLY A O 1
ATOM 706 N N . LYS A 1 89 ? -12.336 -8.636 20.458 1.00 75.75 89 LYS A N 1
ATOM 707 C CA . LYS A 1 89 ? -11.850 -7.246 20.447 1.00 75.75 89 LYS A CA 1
ATOM 708 C C . LYS A 1 89 ? -12.756 -6.308 21.254 1.00 75.75 89 LYS A C 1
ATOM 710 O O . LYS A 1 89 ? -12.254 -5.370 21.870 1.00 75.75 89 LYS A O 1
ATOM 715 N N . LYS A 1 90 ? -14.070 -6.574 21.297 1.00 72.00 90 LYS A N 1
ATOM 716 C CA . LYS A 1 90 ? -15.021 -5.823 22.140 1.00 72.00 90 LYS A CA 1
ATOM 717 C C . LYS A 1 90 ? -14.748 -6.035 23.630 1.00 72.00 90 LYS A C 1
ATOM 719 O O . LYS A 1 90 ? -14.752 -5.067 24.379 1.00 72.00 90 LYS A O 1
ATOM 724 N N . ILE A 1 91 ? -14.449 -7.270 24.027 1.00 71.50 91 ILE A N 1
ATOM 725 C CA . ILE A 1 91 ? -14.163 -7.658 25.417 1.00 71.50 91 ILE A CA 1
ATOM 726 C C . ILE A 1 91 ? -12.917 -6.943 25.932 1.00 71.50 91 ILE A C 1
ATOM 728 O O . ILE A 1 91 ? -12.956 -6.253 26.951 1.00 71.50 91 ILE A O 1
ATOM 732 N N . ILE A 1 92 ? -11.821 -7.041 25.180 1.00 73.75 92 ILE A N 1
ATOM 733 C CA . ILE A 1 92 ? -10.561 -6.381 25.533 1.00 73.75 92 ILE A CA 1
ATOM 734 C C . ILE A 1 92 ? -10.761 -4.860 25.606 1.00 73.75 92 ILE A C 1
ATOM 736 O O . ILE A 1 92 ? -10.317 -4.228 26.560 1.00 73.75 92 ILE A O 1
ATOM 740 N N . LYS A 1 93 ? -11.508 -4.270 24.658 1.00 78.38 93 LYS A N 1
ATOM 741 C CA . LYS A 1 93 ? -11.839 -2.837 24.680 1.00 78.38 93 LYS A CA 1
ATOM 742 C C . LYS A 1 93 ? -12.607 -2.437 25.946 1.00 78.38 93 LYS A C 1
ATOM 744 O O . LYS A 1 93 ? -12.304 -1.391 26.512 1.00 78.38 93 LYS A O 1
ATOM 749 N N . THR A 1 94 ? -13.574 -3.242 26.394 1.00 72.94 94 THR A N 1
ATOM 750 C CA . THR A 1 94 ? -14.321 -2.962 27.631 1.00 72.94 94 THR A CA 1
ATOM 751 C C . THR A 1 94 ? -13.440 -3.044 28.870 1.00 72.94 94 THR A C 1
ATOM 753 O O . THR A 1 94 ? -13.487 -2.133 29.685 1.00 72.94 94 THR A O 1
ATOM 756 N N . VAL A 1 95 ? -12.582 -4.063 28.978 1.00 71.19 95 VAL A N 1
ATOM 757 C CA . VAL A 1 95 ? -11.669 -4.214 30.123 1.00 71.19 95 VAL A CA 1
ATOM 758 C C . VAL A 1 95 ? -10.700 -3.032 30.211 1.00 71.19 95 VAL A C 1
ATOM 760 O O . VAL A 1 95 ? -10.551 -2.448 31.280 1.00 71.19 95 VAL A O 1
ATOM 763 N N . ILE A 1 96 ? -10.099 -2.630 29.084 1.00 73.31 96 ILE A N 1
ATOM 764 C CA . ILE A 1 96 ? -9.180 -1.481 29.028 1.00 73.31 96 ILE A CA 1
ATOM 765 C C . ILE A 1 96 ? -9.894 -0.182 29.422 1.00 73.31 96 ILE A C 1
ATOM 767 O O . ILE A 1 96 ? -9.369 0.586 30.226 1.00 73.31 96 ILE A O 1
ATOM 771 N N . ALA A 1 97 ? -11.094 0.065 28.886 1.00 73.88 97 ALA A N 1
ATOM 772 C CA . ALA A 1 97 ? -11.862 1.264 29.212 1.00 73.88 97 ALA A CA 1
ATOM 773 C C . ALA A 1 97 ? -12.224 1.327 30.704 1.00 73.88 97 ALA A C 1
ATOM 775 O O . ALA A 1 97 ? -12.107 2.384 31.313 1.00 73.88 97 ALA A O 1
ATOM 776 N N . THR A 1 98 ? -12.615 0.202 31.308 1.00 64.38 98 THR A N 1
ATOM 777 C CA . THR A 1 98 ? -12.941 0.157 32.738 1.00 64.38 98 THR A CA 1
ATOM 778 C C . THR A 1 98 ? -11.701 0.329 33.616 1.00 64.38 98 THR A C 1
ATOM 780 O O . THR A 1 98 ? -11.754 1.079 34.587 1.00 64.38 98 THR A O 1
ATOM 783 N N . ALA A 1 99 ? -10.571 -0.289 33.265 1.00 61.94 99 ALA A N 1
ATOM 784 C CA . ALA A 1 99 ? -9.321 -0.108 34.005 1.00 61.94 99 ALA A CA 1
ATOM 785 C C . ALA A 1 99 ? -8.879 1.368 34.035 1.00 61.94 99 ALA A C 1
ATOM 787 O O . ALA A 1 99 ? -8.462 1.859 35.078 1.00 61.94 99 ALA A O 1
ATOM 788 N N . GLY A 1 100 ? -9.063 2.104 32.930 1.00 61.97 100 GLY A N 1
ATOM 789 C CA . GLY A 1 100 ? -8.785 3.544 32.876 1.00 61.97 100 GLY A CA 1
ATOM 790 C C . GLY A 1 100 ? -9.707 4.415 33.743 1.00 61.97 100 GLY A C 1
ATOM 791 O O . GLY A 1 100 ? -9.345 5.544 34.054 1.00 61.97 100 GLY A O 1
ATOM 792 N N . THR A 1 101 ? -10.879 3.911 34.148 1.00 61.66 101 THR A N 1
ATOM 793 C CA . THR A 1 101 ? -11.844 4.646 34.993 1.00 61.66 101 THR A CA 1
ATOM 794 C C . THR A 1 101 ? -11.717 4.362 36.487 1.00 61.66 101 THR A C 1
ATOM 796 O O . THR A 1 101 ? -12.352 5.048 37.283 1.00 61.66 101 THR A O 1
ATOM 799 N N . ILE A 1 102 ? -10.933 3.359 36.893 1.00 56.72 102 ILE A N 1
ATOM 800 C CA . ILE A 1 102 ? -10.821 2.988 38.305 1.00 56.72 102 ILE A CA 1
ATOM 801 C C . ILE A 1 102 ? -9.590 3.681 38.890 1.00 56.72 102 ILE A C 1
ATOM 803 O O . ILE A 1 102 ? -8.494 3.127 38.957 1.00 56.72 102 ILE A O 1
ATOM 807 N N . THR A 1 103 ? -9.796 4.928 39.305 1.00 53.34 103 THR A N 1
ATOM 808 C CA . THR A 1 103 ? -8.896 5.660 40.195 1.00 53.34 103 THR A CA 1
ATOM 809 C C . THR A 1 103 ? -8.815 4.919 41.528 1.00 53.34 103 THR A C 1
ATOM 811 O O . THR A 1 103 ? -9.829 4.549 42.121 1.00 53.34 103 THR A O 1
ATOM 814 N N . ALA A 1 104 ? -7.588 4.635 41.951 1.00 52.06 104 ALA A N 1
ATOM 815 C CA . ALA A 1 104 ? -7.275 3.756 43.064 1.00 52.06 104 ALA A CA 1
ATOM 816 C C . ALA A 1 104 ? -7.876 4.232 44.398 1.00 52.06 104 ALA A C 1
ATOM 818 O O . ALA A 1 104 ? -7.576 5.319 44.880 1.00 52.06 104 ALA A O 1
ATOM 819 N N . ALA A 1 105 ? -8.655 3.352 45.021 1.00 42.34 105 ALA A N 1
ATOM 820 C CA . ALA A 1 105 ? -8.833 3.278 46.465 1.00 42.34 105 ALA A CA 1
ATOM 821 C C . ALA A 1 105 ? -8.859 1.788 46.832 1.00 42.34 105 ALA A C 1
ATOM 823 O O . ALA A 1 105 ? -9.362 0.975 46.062 1.00 42.34 105 ALA A O 1
ATOM 824 N N . GLU A 1 106 ? -8.294 1.407 47.970 1.00 43.75 106 GLU A N 1
ATOM 825 C CA . GLU A 1 106 ? -7.951 0.024 48.359 1.00 43.75 106 GLU A CA 1
ATOM 826 C C . GLU A 1 106 ? -9.135 -0.972 48.362 1.00 43.75 106 GLU A C 1
ATOM 828 O O . GLU A 1 106 ? -8.948 -2.186 48.295 1.00 43.75 106 GLU A O 1
ATOM 833 N N . SER A 1 107 ? -10.375 -0.481 48.319 1.00 46.78 107 SER A N 1
ATOM 834 C CA . SER A 1 107 ? -11.593 -1.271 48.088 1.00 46.78 107 SER A CA 1
ATOM 835 C C . SER A 1 107 ? -11.776 -1.752 46.634 1.00 46.78 107 SER A C 1
ATOM 837 O O . SER A 1 107 ? -12.696 -2.526 46.346 1.00 46.78 107 SER A O 1
ATOM 839 N N . ALA A 1 108 ? -10.8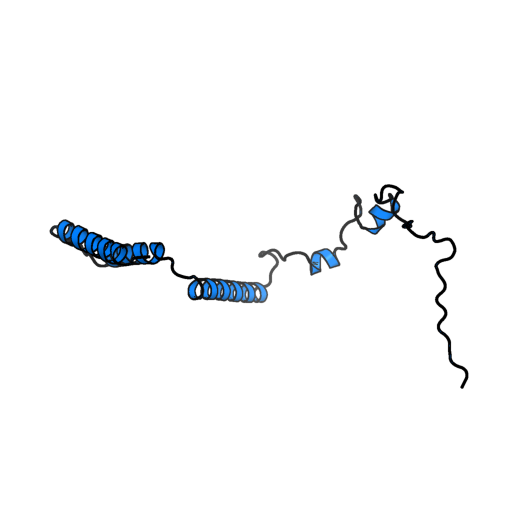87 -1.347 45.720 1.00 51.25 108 ALA A N 1
ATOM 840 C CA . ALA A 1 108 ? -10.985 -1.570 44.284 1.00 51.25 108 ALA A CA 1
ATOM 841 C C . ALA A 1 108 ? -10.946 -3.050 43.883 1.00 51.25 108 ALA A C 1
ATOM 843 O O . ALA A 1 108 ? -11.555 -3.415 42.885 1.00 51.25 108 ALA A O 1
ATOM 844 N N . TYR A 1 109 ? -10.290 -3.939 44.635 1.00 47.97 109 TYR A N 1
ATOM 845 C CA . TYR A 1 109 ? -10.152 -5.344 44.221 1.00 47.97 109 TYR A CA 1
ATOM 846 C C . TYR A 1 109 ? -11.507 -6.067 44.086 1.00 47.97 109 TYR A C 1
ATOM 848 O O . TYR A 1 109 ? -11.745 -6.788 43.114 1.00 47.97 109 TYR A O 1
ATOM 856 N N . LYS A 1 110 ? -12.440 -5.827 45.021 1.00 57.06 110 LYS A N 1
ATOM 857 C CA . LYS A 1 110 ? -13.795 -6.410 44.978 1.00 57.06 110 LYS A CA 1
ATOM 858 C C . LYS A 1 110 ? -14.669 -5.794 43.884 1.00 57.06 110 LYS A C 1
ATOM 860 O O . LYS A 1 110 ? -15.523 -6.484 43.330 1.00 57.06 110 LYS A O 1
ATOM 865 N N . THR A 1 111 ? -14.485 -4.517 43.557 1.00 57.69 111 THR A N 1
ATOM 866 C CA . THR A 1 111 ? -15.183 -3.883 42.429 1.00 57.69 111 THR A CA 1
ATOM 867 C C . THR A 1 111 ? -14.588 -4.319 41.094 1.00 57.69 111 THR A C 1
ATOM 869 O O . THR A 1 111 ? -15.352 -4.638 40.187 1.00 57.69 111 THR A O 1
ATOM 872 N N . TYR A 1 112 ? -13.264 -4.454 40.991 1.00 54.50 112 TYR A N 1
ATOM 873 C CA . TYR A 1 112 ? -12.571 -5.010 39.828 1.00 54.50 112 TYR A CA 1
ATOM 874 C C . TYR A 1 112 ? -13.062 -6.416 39.512 1.00 54.50 112 TYR A C 1
ATOM 876 O O . TYR A 1 112 ? -13.489 -6.664 38.386 1.00 54.50 112 TYR A O 1
ATOM 884 N N . SER A 1 113 ? -13.074 -7.318 40.499 1.00 58.22 113 SER A N 1
ATOM 885 C CA . SER A 1 113 ? -13.549 -8.684 40.276 1.00 58.22 113 SER A CA 1
ATOM 886 C C . SER A 1 113 ? -15.010 -8.696 39.833 1.00 58.22 113 SER A C 1
ATOM 888 O O . SER A 1 113 ? -15.341 -9.387 38.880 1.00 58.22 113 SER A O 1
ATOM 890 N N . ARG A 1 114 ? -15.870 -7.853 40.420 1.00 63.28 114 ARG A N 1
ATOM 891 C CA . ARG A 1 114 ? -17.291 -7.763 40.054 1.00 63.28 114 ARG A CA 1
ATOM 892 C C . ARG A 1 114 ? -17.537 -7.174 38.662 1.00 63.28 114 ARG A C 1
ATOM 894 O O . ARG A 1 114 ? -18.515 -7.534 38.010 1.00 63.28 114 ARG A O 1
ATOM 901 N N . VAL A 1 115 ? -16.696 -6.250 38.203 1.00 62.59 115 VAL A N 1
ATOM 902 C CA . VAL A 1 115 ? -16.813 -5.677 36.854 1.00 62.59 115 VAL A CA 1
ATOM 903 C C . VAL A 1 115 ? -16.253 -6.634 35.808 1.00 62.59 115 VAL A C 1
ATOM 905 O O . VAL A 1 115 ? -16.882 -6.826 34.767 1.00 62.59 115 VAL A O 1
ATOM 908 N N . ILE A 1 116 ? -15.133 -7.294 36.108 1.00 63.28 116 ILE A N 1
ATOM 909 C CA . ILE A 1 116 ? -14.567 -8.346 35.263 1.00 63.28 116 ILE A CA 1
ATOM 910 C C . ILE A 1 116 ? -15.563 -9.504 35.135 1.00 63.28 116 ILE A C 1
ATOM 912 O O . ILE A 1 116 ? -15.842 -9.929 34.017 1.00 63.28 116 ILE A O 1
ATOM 916 N N . THR A 1 117 ? -16.178 -9.966 36.229 1.00 62.91 117 THR A N 1
ATOM 917 C CA . THR A 1 117 ? -17.177 -11.046 36.171 1.00 62.91 117 THR A CA 1
ATOM 918 C C . THR A 1 117 ? -18.443 -10.625 35.439 1.00 62.91 117 THR A C 1
ATOM 920 O O . THR A 1 117 ? -18.922 -11.383 34.610 1.00 62.91 117 THR A O 1
ATOM 923 N N . LYS A 1 118 ? -18.945 -9.396 35.621 1.00 66.06 118 LYS A N 1
ATOM 924 C CA . LYS A 1 118 ? -20.071 -8.881 34.817 1.00 66.06 118 LYS A CA 1
ATOM 925 C C . LYS A 1 118 ? -19.745 -8.794 33.327 1.00 66.06 118 LYS A C 1
ATOM 927 O O . LYS A 1 118 ? -20.622 -9.031 32.496 1.00 66.06 118 LYS A O 1
ATOM 932 N N . ALA A 1 119 ? -18.511 -8.431 32.978 1.00 61.91 119 ALA A N 1
ATOM 933 C CA . ALA A 1 119 ? -18.061 -8.452 31.593 1.00 61.91 119 ALA A CA 1
ATOM 934 C C . ALA A 1 119 ? -18.050 -9.893 31.060 1.00 61.91 119 ALA A C 1
ATOM 936 O O . ALA A 1 119 ? -18.623 -10.132 30.000 1.00 61.91 119 ALA A O 1
ATOM 937 N N . LEU A 1 120 ? -17.493 -10.844 31.818 1.00 59.69 120 LEU A N 1
ATOM 938 C CA . LEU A 1 120 ? -17.472 -12.280 31.504 1.00 59.69 120 LEU A CA 1
ATOM 939 C C . LEU A 1 120 ? -18.877 -12.895 31.380 1.00 59.69 120 LEU A C 1
ATOM 941 O O . LEU A 1 120 ? -19.134 -13.605 30.413 1.00 59.69 120 LEU A O 1
ATOM 945 N N . ASP A 1 121 ? -19.822 -12.549 32.251 1.00 63.53 121 ASP A N 1
ATOM 946 C CA . ASP A 1 121 ? -21.211 -13.022 32.176 1.00 63.53 121 ASP A CA 1
ATOM 947 C C . ASP A 1 121 ? -21.933 -12.478 30.943 1.00 63.53 121 ASP A C 1
ATOM 949 O O . ASP A 1 121 ? -22.633 -13.211 30.245 1.00 63.53 121 ASP A O 1
ATOM 953 N N . LYS A 1 122 ? -21.726 -11.199 30.604 1.00 60.84 122 LYS A N 1
ATOM 954 C CA . LYS A 1 122 ? -22.298 -10.603 29.386 1.00 60.84 122 LYS A CA 1
ATOM 955 C C . LYS A 1 122 ? -21.731 -11.245 28.112 1.00 60.84 122 LYS A C 1
ATOM 957 O O . LYS A 1 122 ? -22.388 -11.218 27.074 1.00 60.84 122 LYS A O 1
ATOM 962 N N . ILE A 1 123 ? -20.535 -11.833 28.195 1.00 52.97 123 ILE A N 1
ATOM 963 C CA . ILE A 1 123 ? -19.896 -12.617 27.130 1.00 52.97 123 ILE A CA 1
ATOM 964 C C . ILE A 1 123 ? -20.458 -14.042 27.084 1.00 52.97 123 ILE A C 1
ATOM 966 O O . ILE A 1 123 ? -20.733 -14.532 25.993 1.00 52.97 123 ILE A O 1
ATOM 970 N N . GLY A 1 124 ? -20.678 -14.681 28.236 1.00 55.75 124 GLY A N 1
ATOM 971 C CA . GLY A 1 124 ? -21.291 -16.010 28.332 1.00 55.75 124 GLY A CA 1
ATOM 972 C C . GLY A 1 124 ? -22.758 -16.041 27.888 1.00 55.75 124 GLY A C 1
ATOM 973 O O . GLY A 1 124 ? -23.200 -17.014 27.283 1.00 55.75 124 GLY A O 1
ATOM 974 N N . ASN A 1 125 ? -23.498 -14.947 28.097 1.00 53.66 125 ASN A N 1
ATOM 975 C CA . ASN A 1 125 ? -24.891 -14.810 27.653 1.00 53.66 125 ASN A CA 1
ATOM 976 C C . ASN A 1 125 ? -25.039 -14.468 26.158 1.00 53.66 125 ASN A C 1
ATOM 978 O O . ASN A 1 125 ? -26.147 -14.459 25.624 1.00 53.66 125 ASN A O 1
ATOM 982 N N . LEU A 1 126 ? -23.931 -14.215 25.456 1.00 51.97 126 LEU A N 1
ATOM 983 C CA . LEU A 1 126 ? -23.867 -14.122 23.997 1.00 51.97 126 LEU A CA 1
ATOM 984 C C . LEU A 1 126 ? -23.799 -15.549 23.412 1.00 51.97 126 LEU A C 1
ATOM 986 O O . LEU A 1 126 ? -22.805 -15.921 22.783 1.00 51.97 126 LEU A O 1
ATOM 990 N N . LYS A 1 127 ? -24.850 -16.353 23.654 1.00 45.66 127 LYS A N 1
ATOM 991 C CA . LYS A 1 127 ? -25.017 -17.690 23.055 1.00 45.66 127 LYS A CA 1
ATOM 992 C C . LYS A 1 127 ? -24.858 -17.615 21.528 1.00 45.66 127 LYS A C 1
ATOM 994 O O . LYS A 1 127 ? -25.219 -16.612 20.908 1.00 45.66 127 LYS A O 1
ATOM 999 N N . ILE A 1 128 ? -24.218 -18.652 20.980 1.00 42.22 128 ILE A N 1
ATOM 1000 C CA . ILE A 1 128 ? -24.063 -18.918 19.539 1.00 42.22 128 ILE A CA 1
ATOM 1001 C C . ILE A 1 128 ? -25.441 -18.968 18.886 1.00 42.22 128 ILE A C 1
ATOM 1003 O O . ILE A 1 128 ? -26.337 -19.584 19.504 1.00 42.22 128 ILE A O 1
#

Radius of gyration: 33.89 Å; chains: 1; bounding box: 48×46×106 Å